Protein AF-X1R878-F1 (afdb_monomer_lite)

pLDDT: mean 85.73, std 9.15, range [50.97, 96.38]

Radius of gyration: 18.89 Å; chains: 1; bounding box: 52×34×54 Å

InterPro domains:
  IPR001322 Lamin tail domain [PF00932] (78-126)
  IPR036415 Lamin tail domain superfamily [G3DSA:2.60.40.1260] (53-133)
  IPR036415 Lamin tail domain superfamily [SSF74853] (78-123)

Sequence (142 aa):
LNDGGERIRLED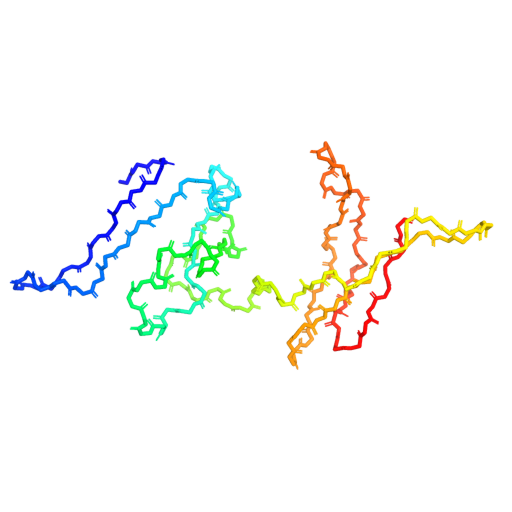AIGQMILDFDYKDGWRSITDGDGFSLTIIDPANTDPYGWNEKDSWRASAYHSGSPGEDDSGIIPEPGAVVINEVLAHSHAEAADWIELHNTTNVSIDIGGWFLSDSSSDLTKYRSRSGQRADKSPEQTNC

Structure (mmCIF, N/CA/C/O backbone):
data_AF-X1R878-F1
#
_entry.id   AF-X1R878-F1
#
loop_
_atom_site.group_PDB
_atom_site.id
_atom_site.type_symbol
_atom_site.label_atom_id
_atom_site.label_alt_id
_atom_site.label_comp_id
_atom_site.label_asym_id
_atom_site.label_entity_id
_atom_site.label_seq_id
_atom_site.pdbx_PDB_ins_code
_atom_site.Cartn_x
_atom_site.Cartn_y
_atom_site.Cartn_z
_atom_site.occupancy
_atom_site.B_iso_or_equiv
_atom_site.auth_seq_id
_atom_site.auth_comp_id
_atom_site.auth_asym_id
_atom_site.auth_atom_id
_atom_site.pdbx_PDB_model_num
ATOM 1 N N . LEU A 1 1 ? -16.801 14.494 8.030 1.00 63.59 1 LEU A N 1
ATOM 2 C CA . LEU A 1 1 ? -15.373 14.282 7.806 1.00 63.59 1 LEU A CA 1
ATOM 3 C C . LEU A 1 1 ? -14.830 15.486 7.062 1.00 63.59 1 LEU A C 1
ATOM 5 O O . LEU A 1 1 ? -15.581 16.036 6.256 1.00 63.59 1 LEU A O 1
ATOM 9 N N . ASN A 1 2 ? -13.636 15.968 7.396 1.00 63.09 2 ASN A N 1
ATOM 10 C CA . ASN A 1 2 ? -12.975 17.028 6.637 1.00 63.09 2 ASN A CA 1
ATOM 11 C C . ASN A 1 2 ? -11.963 16.387 5.675 1.00 63.09 2 ASN A C 1
ATOM 13 O O . ASN A 1 2 ? -11.209 15.478 6.015 1.00 63.09 2 ASN A O 1
ATOM 17 N N . ASP A 1 3 ? -11.917 16.887 4.451 1.00 64.25 3 ASP A N 1
ATOM 18 C CA . ASP A 1 3 ? -11.058 16.299 3.418 1.00 64.25 3 ASP A CA 1
ATOM 19 C C . ASP A 1 3 ? -9.552 16.538 3.696 1.00 64.25 3 ASP A C 1
ATOM 21 O O . ASP A 1 3 ? -8.703 16.036 2.982 1.00 64.25 3 ASP A O 1
ATOM 25 N N . GLY A 1 4 ? -9.204 17.270 4.768 1.00 72.12 4 GLY A N 1
ATOM 26 C CA . GLY A 1 4 ? -7.828 17.582 5.186 1.00 72.12 4 GLY A CA 1
ATOM 27 C C . GLY A 1 4 ? -7.239 16.673 6.278 1.00 72.12 4 GLY A C 1
ATOM 28 O O . GLY A 1 4 ? -6.137 16.940 6.764 1.00 72.12 4 GLY A O 1
ATOM 29 N N . GLY A 1 5 ? -7.965 15.633 6.696 1.00 80.56 5 GLY A N 1
ATOM 30 C CA . GLY A 1 5 ? -7.599 14.781 7.829 1.00 80.56 5 GLY A CA 1
ATOM 31 C C . GLY A 1 5 ? -8.241 15.210 9.149 1.00 80.56 5 GLY A C 1
ATOM 32 O O . GLY A 1 5 ? -8.296 16.400 9.487 1.00 80.56 5 GLY A O 1
ATOM 33 N N . GLU A 1 6 ? -8.686 14.222 9.925 1.00 89.00 6 GLU A N 1
ATOM 34 C CA . GLU A 1 6 ? -9.226 14.419 11.269 1.00 89.00 6 GLU A CA 1
ATOM 35 C C . GLU A 1 6 ? -8.972 13.237 12.198 1.00 89.00 6 GLU A C 1
ATOM 37 O O . GLU A 1 6 ? -8.609 12.126 11.803 1.00 89.00 6 GLU A O 1
ATOM 42 N N . ARG A 1 7 ? -9.262 13.512 13.466 1.00 91.94 7 ARG A N 1
ATOM 43 C CA . ARG A 1 7 ? -9.379 12.531 14.524 1.00 91.94 7 ARG A CA 1
ATOM 44 C C . ARG A 1 7 ? -10.703 11.782 14.433 1.00 91.94 7 ARG A C 1
ATOM 46 O O . ARG A 1 7 ? -11.770 12.390 14.523 1.00 91.94 7 ARG A O 1
ATOM 53 N N . ILE A 1 8 ? -10.631 10.462 14.370 1.00 92.19 8 ILE A N 1
ATOM 54 C CA . ILE A 1 8 ? -11.764 9.551 14.478 1.00 92.19 8 ILE A CA 1
ATOM 55 C C . ILE A 1 8 ? -11.729 8.882 15.842 1.00 92.19 8 ILE A C 1
ATOM 57 O O . ILE A 1 8 ? -10.721 8.303 16.245 1.00 92.19 8 ILE A O 1
ATOM 61 N N . ARG A 1 9 ? -12.866 8.923 16.540 1.00 92.81 9 ARG A N 1
ATOM 62 C CA . ARG A 1 9 ? -13.051 8.207 17.797 1.00 92.81 9 ARG A CA 1
ATOM 63 C C . ARG A 1 9 ? -14.254 7.279 17.726 1.00 92.81 9 ARG A C 1
ATOM 65 O O . ARG A 1 9 ? -15.349 7.696 17.355 1.00 92.81 9 ARG A O 1
ATOM 72 N N . LEU A 1 10 ? -14.038 6.039 18.150 1.00 92.25 10 LEU A N 1
ATOM 73 C CA . LEU A 1 10 ? -15.070 5.050 18.417 1.00 92.25 10 LEU A CA 1
ATOM 74 C C . LEU A 1 10 ? -15.216 4.877 19.933 1.00 92.25 10 LEU A C 1
ATOM 76 O O . LEU A 1 10 ? -14.250 4.543 20.622 1.00 92.25 10 LEU A O 1
ATOM 80 N N . GLU A 1 11 ? -16.424 5.092 20.446 1.00 96.19 11 GLU A N 1
ATOM 81 C CA . GLU A 1 11 ? -16.787 4.912 21.857 1.00 96.19 11 GLU A CA 1
ATOM 82 C C . GLU A 1 11 ? -17.921 3.884 21.970 1.00 96.19 11 GLU A C 1
ATOM 84 O O . GLU A 1 11 ? -18.739 3.741 21.057 1.00 96.19 11 GLU A O 1
ATOM 89 N N . ASP A 1 12 ? -17.969 3.156 23.084 1.00 95.31 12 ASP A N 1
ATOM 90 C CA . ASP A 1 12 ? -19.095 2.282 23.403 1.00 95.31 12 ASP A CA 1
ATOM 91 C C . ASP A 1 12 ? -20.302 3.063 23.966 1.00 95.31 12 ASP A C 1
ATOM 93 O O . ASP A 1 12 ? -20.278 4.283 24.141 1.00 95.31 12 ASP A O 1
ATOM 97 N N . ALA A 1 13 ? -21.386 2.349 24.282 1.00 96.38 13 ALA A N 1
ATOM 98 C CA . ALA A 1 13 ? -22.629 2.958 24.759 1.00 96.38 13 ALA A CA 1
ATOM 99 C C . ALA A 1 13 ? -22.524 3.651 26.134 1.00 96.38 13 ALA A C 1
ATOM 101 O O . ALA A 1 13 ? -23.442 4.384 26.507 1.00 96.38 13 ALA A O 1
ATOM 102 N N . ILE A 1 14 ? -21.453 3.413 26.899 1.00 96.38 14 ILE A N 1
ATOM 103 C CA . ILE A 1 14 ? -21.215 4.031 28.210 1.00 96.38 14 ILE A CA 1
ATOM 104 C C . ILE A 1 14 ? -20.086 5.074 28.174 1.00 96.38 14 ILE A C 1
ATOM 106 O O . ILE A 1 14 ? -19.743 5.630 29.217 1.00 96.38 14 ILE A O 1
ATOM 110 N N . GLY A 1 15 ? -19.543 5.374 26.988 1.00 93.31 15 GLY A N 1
ATOM 111 C CA . GLY A 1 15 ? -18.487 6.366 26.778 1.00 93.31 15 GLY A CA 1
ATOM 112 C C . GLY A 1 15 ? -17.069 5.827 26.983 1.00 93.31 15 GLY A C 1
ATOM 113 O O . GLY A 1 15 ? -16.126 6.611 27.096 1.00 93.31 15 GLY A O 1
ATOM 114 N N . GLN A 1 16 ? -16.884 4.505 27.053 1.00 94.50 16 GLN A N 1
ATOM 115 C CA . GLN A 1 16 ? -15.548 3.923 27.035 1.00 94.50 16 GLN A CA 1
ATOM 116 C C . GLN A 1 16 ? -14.980 4.017 25.616 1.00 94.50 16 GLN A C 1
ATOM 118 O O . GLN A 1 16 ? -15.584 3.555 24.649 1.00 94.50 16 GLN A O 1
ATOM 123 N N . MET A 1 17 ? -13.789 4.597 25.493 1.00 92.50 17 MET A N 1
ATOM 124 C CA . MET A 1 17 ? -13.052 4.653 24.233 1.00 92.50 17 MET A CA 1
ATOM 125 C C . MET A 1 17 ? -12.660 3.238 23.779 1.00 92.50 17 MET A C 1
ATOM 127 O O . MET A 1 17 ? -11.994 2.514 24.521 1.00 92.50 17 MET A O 1
ATOM 131 N N . ILE A 1 18 ? -13.056 2.872 22.558 1.00 90.31 18 ILE A N 1
ATOM 132 C CA . ILE A 1 18 ? -12.682 1.620 21.882 1.00 90.31 18 ILE A CA 1
ATOM 133 C C . ILE A 1 18 ? -11.471 1.857 20.973 1.00 90.31 18 ILE A C 1
ATOM 135 O O . ILE A 1 18 ? -10.530 1.070 20.989 1.00 90.31 18 ILE A O 1
ATOM 139 N N . LEU A 1 19 ? -11.494 2.937 20.186 1.00 92.00 19 LEU A N 1
ATOM 140 C CA . LEU A 1 19 ? -10.439 3.289 19.238 1.00 92.00 19 LEU A CA 1
ATOM 141 C C . LEU A 1 19 ? -10.383 4.807 19.058 1.00 92.00 19 LEU A C 1
ATOM 143 O O . LEU A 1 19 ? -11.417 5.476 19.062 1.00 92.00 19 LEU A O 1
ATOM 147 N N . ASP A 1 20 ? -9.181 5.348 18.901 1.00 93.44 20 ASP A N 1
ATOM 148 C CA . ASP A 1 20 ? -8.947 6.780 18.747 1.00 93.44 20 ASP A CA 1
ATOM 149 C C . ASP A 1 20 ? -7.690 6.994 17.899 1.00 93.44 20 ASP A C 1
ATOM 151 O O . ASP A 1 20 ? -6.592 6.613 18.314 1.00 93.44 20 ASP A O 1
ATOM 155 N N . PHE A 1 21 ? -7.858 7.532 16.692 1.00 93.44 21 PHE A N 1
ATOM 156 C CA . PHE A 1 21 ? -6.752 7.752 15.766 1.00 93.44 21 PHE A CA 1
ATOM 157 C C . PHE A 1 21 ? -6.970 8.985 14.897 1.00 93.44 21 PHE A C 1
ATOM 159 O O . PHE A 1 21 ? -8.102 9.387 14.638 1.00 93.44 21 PHE A O 1
ATOM 166 N N . ASP A 1 22 ? -5.880 9.558 14.407 1.00 92.31 22 ASP A N 1
ATOM 167 C CA . ASP A 1 22 ? -5.887 10.639 13.430 1.00 92.31 22 ASP A CA 1
ATOM 168 C C . ASP A 1 22 ? -5.495 10.094 12.056 1.00 92.31 22 ASP A C 1
ATOM 170 O O . ASP A 1 22 ? -4.425 9.496 11.916 1.00 92.31 22 ASP A O 1
ATOM 174 N N . TYR A 1 23 ? -6.314 10.348 11.030 1.00 90.00 23 TYR A N 1
ATOM 175 C CA . TYR A 1 23 ? -5.855 10.229 9.646 1.00 90.00 23 TYR A CA 1
ATOM 176 C C . TYR A 1 23 ? -5.432 11.588 9.101 1.00 90.00 23 TYR A C 1
ATOM 178 O O . TYR A 1 23 ? -5.914 12.633 9.542 1.00 90.00 23 TYR A O 1
ATOM 186 N N . LYS A 1 24 ? -4.500 11.587 8.145 1.00 88.12 24 LYS A N 1
ATOM 187 C CA . LYS A 1 24 ? -4.013 12.819 7.516 1.00 88.12 24 LYS A CA 1
ATOM 188 C C . LYS A 1 24 ? -4.235 12.778 6.019 1.00 88.12 24 LYS A C 1
ATOM 190 O O . LYS A 1 24 ? -4.098 11.729 5.388 1.00 88.12 24 LYS A O 1
ATOM 195 N N . ASP A 1 25 ? -4.509 13.951 5.475 1.00 84.12 25 ASP A N 1
ATOM 196 C CA . ASP A 1 25 ? -4.499 14.165 4.040 1.00 84.12 25 ASP A CA 1
ATOM 197 C C . ASP A 1 25 ? -3.126 13.827 3.427 1.00 84.12 25 ASP A C 1
ATOM 199 O O . ASP A 1 25 ? -2.080 13.882 4.090 1.00 84.12 25 ASP A O 1
ATOM 203 N N . GLY A 1 26 ? -3.138 13.388 2.172 1.00 82.94 26 GLY A N 1
ATOM 204 C CA . GLY A 1 26 ? -1.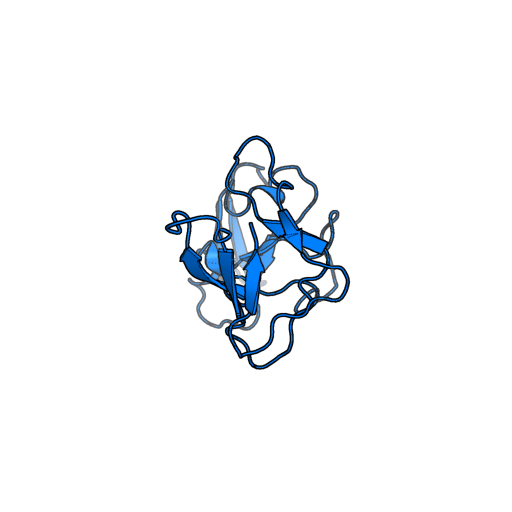948 12.978 1.434 1.00 82.94 26 GLY A CA 1
ATOM 205 C C . GLY A 1 26 ? -1.301 11.675 1.918 1.00 82.94 26 GLY A C 1
ATOM 206 O O . GLY A 1 26 ? -0.252 11.292 1.396 1.00 82.94 26 GLY A O 1
ATOM 207 N N . TRP A 1 27 ? -1.895 10.947 2.877 1.00 87.69 27 TRP A N 1
ATOM 208 C CA . TRP A 1 27 ? -1.409 9.615 3.261 1.00 87.69 27 TRP A CA 1
ATOM 209 C C . TRP A 1 27 ? -1.299 8.679 2.061 1.00 87.69 27 TRP A C 1
ATOM 211 O O . TRP A 1 27 ? -0.336 7.917 1.965 1.00 87.69 27 TRP A O 1
ATOM 221 N N . ARG A 1 28 ? -2.256 8.736 1.138 1.00 86.06 28 ARG A N 1
ATOM 222 C CA . ARG A 1 28 ? -2.191 8.085 -0.170 1.00 86.06 28 ARG A CA 1
ATOM 223 C C . ARG A 1 28 ? -2.753 9.074 -1.188 1.00 86.06 28 ARG A C 1
ATOM 225 O O . ARG A 1 28 ? -3.915 9.434 -1.098 1.00 86.06 28 ARG A O 1
ATOM 232 N N . SER A 1 29 ? -1.948 9.515 -2.152 1.00 82.19 29 SER A N 1
ATOM 233 C CA . SER A 1 29 ? -2.372 10.556 -3.105 1.00 82.19 29 SER A CA 1
ATOM 234 C C . SER A 1 29 ? -3.629 10.169 -3.889 1.00 82.19 29 SER A C 1
ATOM 236 O O . SER A 1 29 ? -4.500 10.996 -4.088 1.00 82.19 29 SER A O 1
ATOM 238 N N . ILE A 1 30 ? -3.782 8.890 -4.243 1.00 80.50 30 ILE A N 1
ATOM 239 C CA . ILE A 1 30 ? -4.961 8.406 -4.980 1.00 80.50 30 ILE A CA 1
ATOM 240 C C . ILE A 1 30 ? -6.240 8.317 -4.129 1.00 80.50 30 ILE A C 1
ATOM 242 O O . ILE A 1 30 ? -7.315 8.059 -4.662 1.00 80.50 30 ILE A O 1
ATOM 246 N N . THR A 1 31 ? -6.150 8.487 -2.807 1.00 82.69 31 THR A N 1
ATOM 247 C CA . THR A 1 31 ? -7.338 8.582 -1.941 1.00 82.69 31 THR A CA 1
ATOM 248 C C . THR A 1 31 ? -7.766 10.030 -1.707 1.00 82.69 31 THR A C 1
ATOM 250 O O . THR A 1 31 ? -8.739 10.266 -0.999 1.00 82.69 31 THR A O 1
ATOM 253 N N . ASP A 1 32 ? -7.049 10.993 -2.292 1.00 81.75 32 ASP A N 1
ATOM 254 C CA . ASP A 1 32 ? -7.311 12.428 -2.196 1.00 81.75 32 ASP A CA 1
ATOM 255 C C . ASP A 1 32 ? -7.959 12.930 -3.500 1.00 81.75 32 ASP A C 1
ATOM 257 O O . ASP A 1 32 ? -7.337 13.545 -4.362 1.00 81.75 32 ASP A O 1
ATOM 261 N N . GLY A 1 33 ? -9.231 12.566 -3.694 1.00 79.75 33 GLY A N 1
ATOM 262 C CA . GLY A 1 33 ? -10.049 13.037 -4.821 1.00 79.75 33 GLY A CA 1
ATOM 263 C C . GLY A 1 33 ? -10.087 12.134 -6.060 1.00 79.75 33 GLY A C 1
ATOM 264 O O . GLY A 1 33 ? -11.000 12.282 -6.873 1.00 79.75 33 GLY A O 1
ATOM 265 N N . ASP A 1 34 ? -9.205 11.137 -6.163 1.00 84.25 34 ASP A N 1
ATOM 266 C CA . ASP A 1 34 ? -9.172 10.173 -7.282 1.00 84.25 34 ASP A CA 1
ATOM 267 C C . ASP A 1 34 ? -10.114 8.960 -7.084 1.00 84.25 34 ASP A C 1
ATOM 269 O O . ASP A 1 34 ? -9.980 7.936 -7.749 1.00 84.25 34 ASP A O 1
ATOM 273 N N . GLY A 1 35 ? -11.075 9.042 -6.155 1.00 86.25 35 GLY A N 1
ATOM 274 C CA . GLY A 1 35 ? -12.158 8.059 -5.979 1.00 86.25 35 GLY A CA 1
ATOM 275 C C . GLY A 1 35 ? -11.843 6.830 -5.110 1.00 86.25 35 GLY A C 1
ATOM 276 O O . GLY A 1 35 ? -12.763 6.116 -4.706 1.00 86.25 35 GLY A O 1
ATOM 277 N N . PHE A 1 36 ? -10.582 6.579 -4.757 1.00 91.00 36 PHE A N 1
ATOM 278 C CA . PHE A 1 36 ? -10.220 5.477 -3.858 1.00 91.00 36 PHE A CA 1
ATOM 279 C C . PHE A 1 36 ? -10.429 5.844 -2.382 1.00 91.00 36 PHE A C 1
ATOM 281 O O . PHE A 1 36 ? -10.285 6.999 -1.991 1.00 91.00 36 PHE A O 1
ATOM 288 N N . SER A 1 37 ? -10.732 4.854 -1.538 1.00 91.69 37 SER A N 1
ATOM 289 C CA . SER A 1 37 ? -10.848 5.036 -0.083 1.00 91.69 37 SER A CA 1
ATOM 290 C C . SER A 1 37 ? -9.590 4.571 0.652 1.00 91.69 37 SER A C 1
ATOM 292 O O . SER A 1 37 ? -8.831 3.756 0.129 1.00 91.69 37 SER A O 1
ATOM 294 N N . LEU A 1 38 ? -9.384 5.041 1.886 1.00 91.44 38 LEU A N 1
ATOM 295 C CA . LEU A 1 38 ? -8.417 4.436 2.807 1.00 91.44 38 LEU A CA 1
ATOM 296 C C . LEU A 1 38 ? -8.982 3.121 3.367 1.00 91.44 38 LEU A C 1
ATOM 298 O O . LEU A 1 38 ? -10.101 3.091 3.877 1.00 91.44 38 LEU A O 1
ATOM 302 N N . THR A 1 39 ? -8.183 2.060 3.307 1.00 92.12 39 THR A N 1
ATOM 303 C CA . THR A 1 39 ? -8.493 0.721 3.823 1.00 92.12 39 THR A CA 1
ATOM 304 C C . THR A 1 39 ? -7.405 0.300 4.809 1.00 92.12 39 THR A C 1
ATOM 306 O O . THR A 1 39 ? -6.218 0.433 4.505 1.00 92.12 39 THR A O 1
ATOM 309 N N . ILE A 1 40 ? -7.790 -0.190 5.990 1.00 91.44 40 ILE A N 1
ATOM 310 C CA . ILE A 1 40 ? -6.846 -0.724 6.980 1.00 91.44 40 ILE A CA 1
ATOM 311 C C . ILE A 1 40 ? -6.300 -2.073 6.491 1.00 91.44 40 ILE A C 1
ATOM 313 O O . ILE A 1 40 ? -7.065 -2.928 6.050 1.00 91.44 40 ILE A O 1
ATOM 317 N N . ILE A 1 41 ? -4.981 -2.255 6.545 1.00 90.44 41 ILE A N 1
ATOM 318 C CA . ILE A 1 41 ? -4.309 -3.470 6.053 1.00 90.44 41 ILE A CA 1
ATOM 319 C C . ILE A 1 41 ? -4.556 -4.647 7.001 1.00 90.44 41 ILE A C 1
ATOM 321 O O . ILE A 1 41 ? -4.892 -5.743 6.562 1.00 90.44 41 ILE A O 1
ATOM 325 N N . ASP A 1 42 ? -4.408 -4.411 8.307 1.00 89.69 42 ASP A N 1
ATOM 326 C CA . ASP A 1 42 ? -4.646 -5.406 9.352 1.00 89.69 42 ASP A CA 1
ATOM 327 C C . ASP A 1 42 ? -5.695 -4.889 10.351 1.00 89.69 42 ASP A C 1
ATOM 329 O O . ASP A 1 42 ? -5.345 -4.264 11.359 1.00 89.69 42 ASP A O 1
ATOM 333 N N . PRO A 1 43 ? -6.997 -5.127 10.098 1.00 89.25 43 PRO A N 1
ATOM 334 C CA . PRO A 1 43 ? -8.060 -4.732 11.021 1.00 89.25 43 PRO A CA 1
ATOM 335 C C . PRO A 1 43 ? -8.034 -5.515 12.342 1.00 89.25 43 PRO A C 1
ATOM 337 O O . PRO A 1 43 ? -8.714 -5.121 13.289 1.00 89.25 43 PRO A O 1
ATOM 340 N N . ALA A 1 44 ? -7.287 -6.623 12.419 1.00 89.56 44 ALA A N 1
ATOM 341 C CA . ALA A 1 44 ? -7.152 -7.429 13.628 1.00 89.56 44 ALA A CA 1
ATOM 342 C C . ALA A 1 44 ? -5.998 -6.958 14.529 1.00 89.56 44 ALA A C 1
ATOM 344 O O . ALA A 1 44 ? -5.808 -7.520 15.613 1.00 89.56 44 ALA A O 1
ATOM 345 N N . ASN A 1 45 ? -5.251 -5.926 14.119 1.00 88.06 45 ASN A N 1
ATOM 346 C CA . ASN A 1 45 ? -4.173 -5.362 14.915 1.00 88.06 45 ASN A CA 1
ATOM 347 C C . ASN A 1 45 ? -4.702 -4.839 16.262 1.00 88.06 45 ASN A C 1
ATOM 349 O O . ASN A 1 45 ? -5.513 -3.914 16.328 1.00 88.06 45 ASN A O 1
ATOM 353 N N . THR A 1 46 ? -4.211 -5.435 17.350 1.00 87.69 46 THR A N 1
ATOM 354 C CA . THR A 1 46 ? -4.605 -5.088 18.720 1.00 87.69 46 THR A CA 1
ATOM 355 C C . THR A 1 46 ? -3.878 -3.866 19.278 1.00 87.69 46 THR A C 1
ATOM 357 O O . THR A 1 46 ? -4.215 -3.432 20.377 1.00 87.69 46 THR A O 1
ATOM 360 N N . ASP A 1 47 ? -2.861 -3.341 18.587 1.00 89.38 47 ASP A N 1
ATOM 361 C CA . ASP A 1 47 ? -2.207 -2.091 18.968 1.00 89.38 47 ASP A CA 1
ATOM 362 C C . ASP A 1 47 ? -3.092 -0.892 18.575 1.00 89.38 47 ASP A C 1
ATOM 364 O O . ASP A 1 47 ? -3.216 -0.579 17.385 1.00 89.38 47 ASP A O 1
ATOM 368 N N . PRO A 1 48 ? -3.693 -0.180 19.549 1.00 81.50 48 PRO A N 1
ATOM 369 C CA . PRO A 1 48 ? -4.569 0.950 19.259 1.00 81.50 48 PRO A CA 1
ATOM 370 C C . PRO A 1 48 ? -3.824 2.129 18.619 1.00 81.50 48 PRO A C 1
ATOM 372 O O . PRO A 1 48 ? -4.455 2.964 17.974 1.00 81.50 48 PRO A O 1
ATOM 375 N N . TYR A 1 49 ? -2.496 2.214 18.764 1.00 85.62 49 TYR A N 1
ATOM 376 C CA . TYR A 1 49 ? -1.712 3.294 18.168 1.00 85.62 49 TYR A CA 1
ATOM 377 C C . TYR A 1 49 ? -1.378 3.043 16.701 1.00 85.62 49 TYR A C 1
ATOM 379 O O . TYR A 1 49 ? -1.202 4.013 15.964 1.00 85.62 49 TYR A O 1
ATOM 387 N N . GLY A 1 50 ? -1.383 1.782 16.254 1.00 90.94 50 GLY A N 1
ATOM 388 C CA . GLY A 1 50 ? -1.060 1.408 14.876 1.00 90.94 50 GLY A CA 1
ATOM 389 C C . GLY A 1 50 ? -1.957 2.079 13.832 1.00 90.94 50 GLY A C 1
ATOM 390 O O . GLY A 1 50 ? -1.522 2.327 12.713 1.00 90.94 50 GLY A O 1
ATOM 391 N N . TRP A 1 51 ? -3.180 2.463 14.202 1.00 92.50 51 TRP A N 1
ATOM 392 C CA . TRP A 1 51 ? -4.129 3.151 13.320 1.00 92.50 51 TRP A CA 1
ATOM 393 C C . TRP A 1 51 ? -3.711 4.590 12.967 1.00 92.50 51 TRP A C 1
ATOM 395 O O . TRP A 1 51 ? -4.189 5.133 11.974 1.00 92.50 51 TRP A O 1
ATOM 405 N N . ASN A 1 52 ? -2.792 5.194 13.729 1.00 93.12 52 ASN A N 1
ATOM 406 C CA . ASN A 1 52 ? -2.229 6.523 13.444 1.00 93.12 52 ASN A CA 1
ATOM 407 C C . ASN A 1 52 ? -1.096 6.479 12.409 1.00 93.12 52 ASN A C 1
ATOM 409 O O . ASN A 1 52 ? -0.634 7.523 11.940 1.00 93.12 52 ASN A O 1
ATOM 413 N N . GLU A 1 53 ? -0.621 5.281 12.071 1.00 91.75 53 GLU A N 1
ATOM 414 C CA . GLU A 1 53 ? 0.491 5.104 11.154 1.00 91.75 53 GLU A CA 1
ATOM 415 C C . GLU A 1 53 ? -0.016 5.032 9.723 1.00 91.75 53 GLU A C 1
ATOM 417 O O . GLU A 1 53 ? -0.775 4.138 9.354 1.00 91.75 53 GLU A O 1
ATOM 422 N N . LYS A 1 54 ? 0.479 5.943 8.882 1.00 90.44 54 LYS A N 1
ATOM 423 C CA . LYS A 1 54 ? 0.202 5.988 7.440 1.00 90.44 54 LYS A CA 1
ATOM 424 C C . LYS A 1 54 ? 0.360 4.615 6.770 1.00 90.44 54 LYS A C 1
ATOM 426 O O . LYS A 1 54 ? -0.316 4.343 5.778 1.00 90.44 54 LYS A O 1
ATOM 431 N N . ASP A 1 55 ? 1.296 3.794 7.236 1.00 89.56 55 ASP A N 1
ATOM 432 C CA . ASP A 1 55 ? 1.644 2.511 6.621 1.00 89.56 55 ASP A CA 1
ATOM 433 C C . ASP A 1 55 ? 0.769 1.343 7.093 1.00 89.56 55 ASP A C 1
ATOM 435 O O . ASP A 1 55 ? 0.829 0.280 6.490 1.00 89.56 55 ASP A O 1
ATOM 439 N N . SER A 1 56 ? -0.121 1.565 8.065 1.00 91.56 56 SER A N 1
ATOM 440 C CA . SER A 1 56 ? -1.210 0.636 8.407 1.00 91.56 56 SER A CA 1
ATOM 441 C C . SER A 1 56 ? -2.391 0.719 7.435 1.00 91.56 56 SER A C 1
ATOM 443 O O . SER A 1 56 ? -3.298 -0.110 7.487 1.00 91.56 56 SER A O 1
ATOM 445 N N . TRP A 1 57 ? -2.388 1.718 6.550 1.00 91.75 57 TRP A N 1
ATOM 446 C CA . TRP A 1 57 ? -3.451 1.981 5.588 1.00 91.75 57 TRP A CA 1
ATOM 447 C C . TRP A 1 57 ? -2.965 1.768 4.158 1.00 91.75 57 TRP A C 1
ATOM 449 O O . TRP A 1 57 ? -1.809 2.019 3.819 1.00 91.75 57 TRP A O 1
ATOM 459 N N . ARG A 1 58 ? -3.869 1.387 3.269 1.00 92.12 58 ARG A N 1
ATOM 460 C CA . ARG A 1 58 ? -3.663 1.398 1.819 1.00 92.12 58 ARG A CA 1
ATOM 461 C C . ARG A 1 58 ? -4.858 2.031 1.122 1.00 92.12 58 ARG A C 1
ATOM 463 O O . ARG A 1 58 ? -5.856 2.343 1.761 1.00 92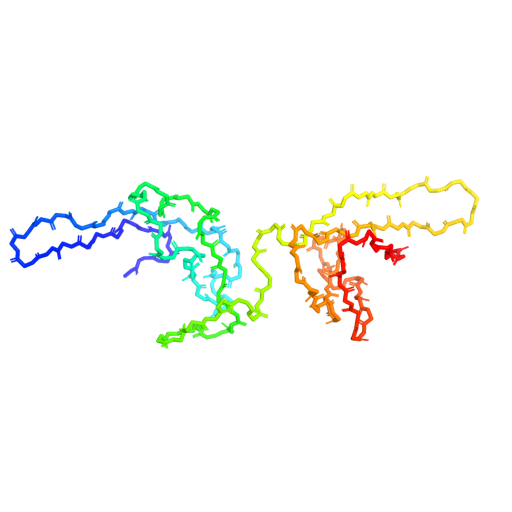.12 58 ARG A O 1
ATOM 470 N N . ALA A 1 59 ? -4.749 2.239 -0.183 1.00 91.94 59 ALA A N 1
ATOM 471 C CA . ALA A 1 59 ? -5.923 2.550 -0.985 1.00 91.94 59 ALA A CA 1
ATOM 472 C C . ALA A 1 59 ? -6.797 1.294 -1.150 1.00 91.94 59 ALA A C 1
ATOM 474 O O . ALA A 1 59 ? -6.294 0.165 -1.100 1.00 91.94 59 ALA A O 1
ATOM 475 N N . SER A 1 60 ? -8.092 1.484 -1.376 1.00 92.31 60 SER A N 1
ATOM 476 C CA . SER A 1 60 ? -8.989 0.418 -1.816 1.00 92.31 60 SER A CA 1
ATOM 477 C C . SER A 1 60 ? -8.543 -0.169 -3.157 1.00 92.31 60 SER A C 1
ATOM 479 O O . SER A 1 60 ? -7.914 0.502 -3.973 1.00 92.31 60 SER A O 1
ATOM 481 N N . ALA A 1 61 ? -8.919 -1.415 -3.431 1.00 89.94 61 ALA A N 1
ATOM 482 C CA . ALA A 1 61 ? -8.667 -2.044 -4.728 1.00 89.94 61 ALA A CA 1
ATOM 483 C C . ALA A 1 61 ? -9.507 -1.423 -5.862 1.00 89.94 61 ALA A C 1
ATOM 485 O O . ALA A 1 61 ? -9.155 -1.527 -7.037 1.00 89.94 61 ALA A O 1
ATOM 486 N N . TYR A 1 62 ? -10.619 -0.769 -5.514 1.00 89.25 62 TYR A N 1
ATOM 487 C CA . TYR A 1 62 ? -11.569 -0.191 -6.461 1.00 89.25 62 TYR A CA 1
ATOM 488 C C . TYR A 1 62 ? -11.646 1.337 -6.340 1.00 89.25 62 TYR A C 1
ATOM 490 O O . TYR A 1 62 ? -11.648 1.879 -5.234 1.00 89.25 62 TYR A O 1
ATOM 498 N N . HIS A 1 63 ? -11.813 2.014 -7.482 1.00 86.50 63 HIS A N 1
ATOM 499 C CA . HIS A 1 63 ? -11.970 3.476 -7.642 1.00 86.50 63 HIS A CA 1
ATOM 500 C C . HIS A 1 63 ? -13.244 4.059 -6.980 1.00 86.50 63 HIS A C 1
ATOM 502 O O . HIS A 1 63 ? -13.590 5.218 -7.161 1.00 86.50 63 HIS A O 1
ATOM 508 N N . SER A 1 64 ? -14.038 3.275 -6.260 1.00 89.56 64 SER A N 1
ATOM 509 C CA . SER A 1 64 ? -15.200 3.790 -5.511 1.00 89.56 64 SER A CA 1
ATOM 510 C C . SER A 1 64 ? -15.218 3.277 -4.078 1.00 89.56 64 SER A C 1
ATOM 512 O O . SER A 1 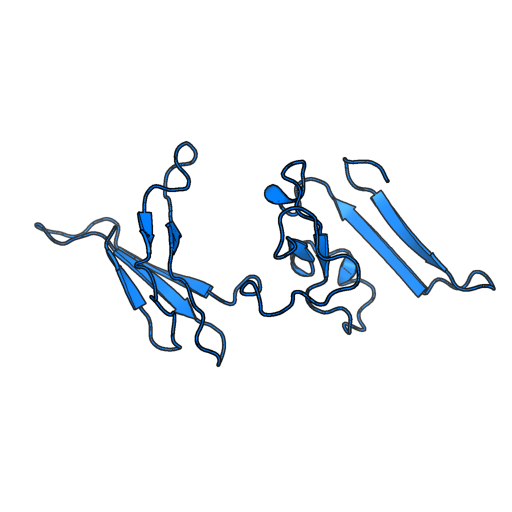64 ? -16.267 3.229 -3.437 1.00 89.56 64 SER A O 1
ATOM 514 N N . GLY A 1 65 ? -14.047 2.871 -3.590 1.00 90.12 65 GLY A N 1
ATOM 515 C CA . GLY A 1 65 ? -13.918 2.147 -2.340 1.00 90.12 65 GLY A CA 1
ATOM 516 C C . GLY A 1 65 ? -14.407 0.702 -2.431 1.00 90.12 65 GLY A C 1
ATOM 517 O O . GLY A 1 65 ? -14.884 0.227 -3.463 1.00 90.12 65 GLY A O 1
ATOM 518 N N . SER A 1 66 ? -14.291 0.016 -1.302 1.00 90.50 66 SER A N 1
ATOM 519 C CA . SER A 1 66 ? -14.735 -1.363 -1.066 1.00 90.50 66 SER A CA 1
ATOM 520 C C . SER A 1 66 ? -15.678 -1.454 0.154 1.00 90.50 66 SER A C 1
ATOM 522 O O . SER A 1 66 ? -15.489 -2.299 1.026 1.00 90.50 66 SER A O 1
ATOM 524 N N . PRO A 1 67 ? -16.696 -0.576 0.294 1.00 89.81 67 PRO A N 1
ATOM 525 C CA . PRO A 1 67 ? -17.531 -0.557 1.492 1.00 89.81 67 PRO A CA 1
ATOM 526 C C . PRO A 1 67 ? -18.291 -1.879 1.674 1.00 89.81 67 PRO A C 1
ATOM 528 O O . PRO A 1 67 ? -19.102 -2.260 0.833 1.00 89.81 67 PRO A O 1
ATOM 531 N N . GLY A 1 68 ? -18.065 -2.540 2.811 1.00 88.56 68 GLY A N 1
ATOM 532 C CA . GLY A 1 68 ? -18.720 -3.803 3.167 1.00 88.56 68 GLY A CA 1
ATOM 533 C C . GLY A 1 68 ? -18.070 -5.059 2.582 1.00 88.56 68 GLY A C 1
ATOM 534 O O . GLY A 1 68 ? -18.553 -6.150 2.868 1.00 88.56 68 GLY A O 1
ATOM 535 N N . GLU A 1 69 ? -16.984 -4.918 1.824 1.00 87.62 69 GLU A N 1
ATOM 536 C CA . GLU A 1 69 ? -16.231 -6.024 1.232 1.00 87.62 69 GLU A CA 1
ATOM 537 C C . GLU A 1 69 ? -14.793 -6.024 1.765 1.00 87.62 69 GLU A C 1
ATOM 539 O O . GLU A 1 69 ? -14.218 -4.968 2.034 1.00 87.62 69 GLU A O 1
ATOM 544 N N . ASP A 1 70 ? -14.200 -7.209 1.900 1.00 86.56 70 ASP A N 1
ATOM 545 C CA . ASP A 1 70 ? -12.759 -7.340 2.112 1.00 86.56 70 ASP A CA 1
ATOM 546 C C . ASP A 1 70 ? -12.065 -7.373 0.747 1.00 86.56 70 ASP A C 1
ATOM 548 O O . ASP A 1 70 ? -12.233 -8.317 -0.026 1.00 86.56 70 ASP A O 1
ATOM 552 N N . ASP A 1 71 ? -11.311 -6.321 0.437 1.00 87.69 71 ASP A N 1
ATOM 553 C CA . ASP A 1 71 ? -10.525 -6.226 -0.793 1.00 87.69 71 ASP A CA 1
ATOM 554 C C . ASP A 1 71 ? -9.047 -6.612 -0.599 1.00 87.69 71 ASP A C 1
ATOM 556 O O . ASP A 1 71 ? -8.214 -6.342 -1.473 1.00 87.69 71 ASP A O 1
ATOM 560 N N . SER A 1 72 ? -8.710 -7.253 0.528 1.00 83.12 72 SER A N 1
ATOM 561 C CA . SER A 1 72 ? -7.379 -7.807 0.768 1.00 83.12 72 SER A CA 1
ATOM 562 C C . SER A 1 72 ? -7.003 -8.847 -0.292 1.00 83.12 72 SER A C 1
ATOM 564 O O . SER A 1 72 ? -7.817 -9.632 -0.781 1.00 83.12 72 SER A O 1
ATOM 566 N N . GLY A 1 73 ? -5.738 -8.813 -0.720 1.00 79.62 73 GLY A N 1
ATOM 567 C CA . GLY A 1 73 ? -5.206 -9.732 -1.730 1.00 79.62 73 GLY A CA 1
ATOM 568 C C . GLY A 1 73 ? -5.653 -9.475 -3.177 1.00 79.62 73 GLY A C 1
ATOM 569 O O . GLY A 1 73 ? -5.133 -10.133 -4.077 1.00 79.62 73 GLY A O 1
ATOM 570 N N . ILE A 1 74 ? -6.558 -8.521 -3.435 1.00 84.69 74 ILE A N 1
ATOM 571 C CA . ILE A 1 74 ? -6.888 -8.074 -4.803 1.00 84.69 74 ILE A CA 1
ATOM 572 C C . ILE A 1 74 ? -5.755 -7.216 -5.366 1.00 84.69 74 ILE A C 1
ATOM 574 O O . ILE A 1 74 ? -5.344 -7.384 -6.515 1.00 84.69 74 ILE A O 1
ATOM 578 N N . ILE A 1 75 ? -5.242 -6.310 -4.538 1.00 85.50 75 ILE A N 1
ATOM 579 C CA . ILE A 1 75 ? -4.009 -5.573 -4.790 1.00 85.50 75 ILE A CA 1
ATOM 580 C C . ILE A 1 75 ? -2.943 -6.053 -3.803 1.00 85.50 75 ILE A C 1
ATOM 582 O O . ILE A 1 75 ? -3.272 -6.379 -2.661 1.00 85.50 75 ILE A O 1
ATOM 586 N N . PRO A 1 76 ? -1.669 -6.123 -4.209 1.00 86.94 76 PRO A N 1
ATOM 587 C CA . PRO A 1 76 ? -0.601 -6.459 -3.283 1.00 86.94 76 PRO A CA 1
ATOM 588 C C . PRO A 1 76 ? -0.474 -5.408 -2.188 1.00 86.94 76 PRO A C 1
ATOM 590 O O . PRO A 1 76 ? -0.505 -4.206 -2.458 1.00 86.94 76 PRO A O 1
ATOM 593 N N . GLU A 1 77 ? -0.305 -5.876 -0.956 1.00 86.56 77 GLU A N 1
ATOM 594 C CA . GLU A 1 77 ? -0.086 -4.996 0.185 1.00 86.56 77 GLU A CA 1
ATOM 595 C C . GLU A 1 77 ? 1.215 -4.190 0.011 1.00 86.56 77 GLU A C 1
ATOM 597 O O . GLU A 1 77 ? 2.163 -4.670 -0.625 1.00 86.56 77 GLU A O 1
ATOM 602 N N . PRO A 1 78 ? 1.307 -2.967 0.563 1.00 84.56 78 PRO A N 1
ATOM 603 C CA . PRO A 1 78 ? 2.549 -2.205 0.565 1.00 84.56 78 PRO A CA 1
ATOM 604 C C . PRO A 1 78 ? 3.744 -3.054 1.028 1.00 84.56 78 PRO A C 1
ATOM 606 O O . PRO A 1 78 ? 3.706 -3.694 2.075 1.00 84.56 78 PRO A O 1
ATOM 609 N N . GLY A 1 79 ? 4.809 -3.076 0.223 1.00 87.69 79 GLY A N 1
ATOM 610 C CA . GLY A 1 79 ? 6.005 -3.882 0.489 1.00 87.69 79 GLY A CA 1
ATOM 611 C C . GLY A 1 79 ? 5.935 -5.341 0.023 1.00 87.69 79 GLY A C 1
ATOM 612 O O . GLY A 1 79 ? 6.954 -6.024 0.091 1.00 87.69 79 GLY A O 1
ATOM 613 N N . ALA A 1 80 ? 4.800 -5.824 -0.496 1.00 90.88 80 ALA A N 1
ATOM 614 C CA . ALA A 1 80 ? 4.687 -7.166 -1.082 1.00 90.88 80 ALA A CA 1
ATOM 615 C C . ALA A 1 80 ? 5.536 -7.324 -2.357 1.00 90.88 80 ALA A C 1
ATOM 617 O O . ALA A 1 80 ? 6.112 -8.383 -2.596 1.00 90.88 80 ALA A O 1
ATOM 618 N N . VAL A 1 81 ? 5.649 -6.254 -3.149 1.00 91.62 81 VAL A N 1
ATOM 619 C CA . VAL A 1 81 ? 6.589 -6.131 -4.269 1.00 91.62 81 VAL A CA 1
ATOM 620 C C . VAL A 1 81 ? 7.463 -4.910 -4.014 1.00 91.62 81 VAL A C 1
ATOM 622 O O . VAL A 1 81 ? 6.949 -3.814 -3.790 1.00 91.62 81 VAL A O 1
ATOM 625 N N . VAL A 1 82 ? 8.781 -5.095 -4.034 1.00 92.94 82 VAL A N 1
ATOM 626 C CA . VAL A 1 82 ? 9.771 -4.028 -3.831 1.00 92.94 82 VAL A CA 1
ATOM 627 C C . VAL A 1 82 ? 10.762 -3.984 -4.986 1.00 92.94 82 VAL A C 1
ATOM 629 O O . VAL A 1 82 ? 10.963 -4.984 -5.672 1.00 92.94 82 VAL A O 1
ATOM 632 N N . ILE A 1 83 ? 11.409 -2.836 -5.183 1.00 92.44 83 ILE A N 1
ATOM 633 C CA . ILE A 1 83 ? 12.598 -2.746 -6.035 1.00 92.44 83 ILE A CA 1
ATOM 634 C C . ILE A 1 83 ? 13.788 -3.237 -5.211 1.00 92.44 83 ILE A C 1
ATOM 636 O O . ILE A 1 83 ? 14.072 -2.671 -4.155 1.00 92.44 83 ILE A O 1
ATOM 640 N N . ASN A 1 84 ? 14.462 -4.285 -5.679 1.00 92.50 84 ASN A N 1
ATOM 641 C CA . ASN A 1 84 ? 15.640 -4.839 -5.009 1.00 92.50 84 ASN A CA 1
ATOM 642 C C . ASN A 1 84 ? 16.953 -4.326 -5.617 1.00 92.50 84 ASN A C 1
ATOM 644 O O . ASN A 1 84 ? 17.900 -4.053 -4.884 1.00 92.50 84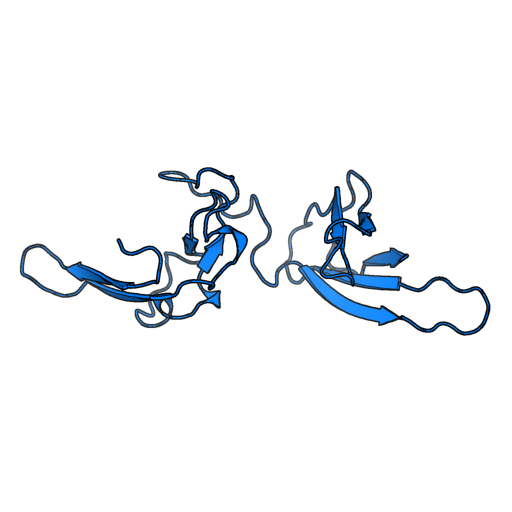 ASN A O 1
ATOM 648 N N . GLU A 1 85 ? 17.007 -4.147 -6.938 1.00 89.06 85 GLU A N 1
ATOM 649 C CA . GLU A 1 85 ? 18.212 -3.689 -7.632 1.00 89.06 85 GLU A CA 1
ATOM 650 C C . GLU A 1 85 ? 17.868 -2.792 -8.830 1.00 89.06 85 GLU A C 1
ATOM 652 O O . GLU A 1 85 ? 16.806 -2.912 -9.446 1.00 89.06 85 GLU A O 1
ATOM 657 N N . VAL A 1 86 ? 18.771 -1.856 -9.127 1.00 90.12 86 VAL A N 1
ATOM 658 C CA . VAL A 1 86 ? 18.660 -0.903 -10.235 1.00 90.12 86 VAL A CA 1
ATOM 659 C C . VAL A 1 86 ? 20.007 -0.813 -10.942 1.00 90.12 86 VAL A C 1
ATOM 661 O O . VAL A 1 86 ? 21.004 -0.424 -10.330 1.00 90.12 86 VAL A O 1
ATOM 664 N N . LEU A 1 87 ? 20.024 -1.091 -12.245 1.00 87.12 87 LEU A N 1
ATOM 665 C CA . LEU A 1 87 ? 21.136 -0.773 -13.133 1.00 87.12 87 LEU A CA 1
ATOM 666 C C . LEU A 1 87 ? 20.686 0.312 -14.116 1.00 87.12 87 LEU A C 1
ATOM 668 O O . LEU A 1 87 ? 19.949 0.027 -15.051 1.00 87.12 87 LEU A O 1
ATOM 672 N N . ALA A 1 88 ? 21.141 1.545 -13.891 1.00 80.06 88 ALA A N 1
ATOM 673 C CA . ALA A 1 88 ? 20.781 2.727 -14.690 1.00 80.06 88 ALA A CA 1
ATOM 674 C C . ALA A 1 88 ? 21.963 3.311 -15.494 1.00 80.06 88 ALA A C 1
ATOM 676 O O . ALA A 1 88 ? 21.910 4.441 -15.981 1.00 80.06 88 ALA A O 1
ATOM 677 N N . HIS A 1 89 ? 23.095 2.602 -15.520 1.00 76.06 89 HIS A N 1
ATOM 678 C CA . HIS A 1 89 ? 24.259 3.005 -16.299 1.00 76.06 89 HIS A CA 1
ATOM 679 C C . HIS A 1 89 ? 25.129 1.797 -16.635 1.00 76.06 89 HIS A C 1
ATOM 681 O O . HIS A 1 89 ? 26.124 1.505 -15.965 1.00 76.06 89 HIS A O 1
ATOM 687 N N . SER A 1 90 ? 24.734 1.063 -17.668 1.00 73.81 90 SER A N 1
ATOM 688 C CA . SER A 1 90 ? 25.530 -0.047 -18.178 1.00 73.81 90 SER A CA 1
ATOM 689 C C . SER A 1 90 ? 26.637 0.452 -19.134 1.00 73.81 90 SER A C 1
ATOM 691 O O . SER A 1 90 ? 26.480 1.418 -19.886 1.00 73.81 90 SER A O 1
ATOM 693 N N . HIS A 1 91 ? 27.811 -0.186 -19.105 1.00 73.00 91 HIS A N 1
ATOM 694 C CA . HIS A 1 91 ? 28.845 0.063 -20.112 1.00 73.00 91 HIS A CA 1
ATOM 695 C C . HIS A 1 91 ? 28.515 -0.704 -21.400 1.00 73.00 91 HIS A C 1
ATOM 697 O O . HIS A 1 91 ? 28.289 -1.906 -21.336 1.00 73.00 91 HIS A O 1
ATOM 703 N N . ALA A 1 92 ? 28.603 -0.019 -22.549 1.00 64.56 92 ALA A N 1
ATOM 704 C CA . ALA A 1 92 ? 28.469 -0.556 -23.911 1.00 64.56 92 ALA A CA 1
ATOM 705 C C . ALA A 1 92 ? 27.154 -1.314 -24.194 1.00 64.56 92 ALA A C 1
ATOM 707 O O . ALA A 1 92 ? 27.040 -2.481 -23.852 1.00 64.56 92 ALA A O 1
ATOM 708 N N . GLU A 1 93 ? 26.207 -0.672 -24.895 1.00 67.19 93 GLU A N 1
ATOM 709 C CA . GLU A 1 93 ? 24.984 -1.242 -25.523 1.00 67.19 93 GLU A CA 1
ATOM 710 C C . GLU A 1 93 ? 24.063 -2.128 -24.644 1.00 67.19 93 GLU A C 1
ATOM 712 O O . GLU A 1 93 ? 23.032 -2.600 -25.123 1.00 67.19 93 GLU A O 1
ATOM 717 N N . ALA A 1 94 ? 24.391 -2.386 -23.378 1.00 73.88 94 ALA A N 1
ATOM 718 C CA . ALA A 1 94 ? 23.551 -3.155 -22.475 1.00 73.88 94 ALA A CA 1
ATOM 719 C C . ALA A 1 94 ? 22.333 -2.318 -22.051 1.00 73.88 94 ALA A C 1
ATOM 721 O O . ALA A 1 94 ? 22.416 -1.105 -21.869 1.00 73.88 94 ALA A O 1
ATOM 722 N N . ALA A 1 95 ? 21.178 -2.963 -21.910 1.00 75.88 95 ALA A N 1
ATOM 723 C CA . ALA A 1 95 ? 19.977 -2.277 -21.448 1.00 75.88 95 ALA A CA 1
ATOM 724 C C . ALA A 1 95 ? 20.084 -1.956 -19.951 1.00 75.88 95 ALA A C 1
ATOM 726 O O . ALA A 1 95 ? 20.646 -2.746 -19.184 1.00 75.88 95 ALA A O 1
ATOM 727 N N . ASP A 1 96 ? 19.514 -0.823 -19.555 1.00 84.19 96 ASP A N 1
ATOM 728 C CA . ASP A 1 96 ? 19.216 -0.553 -18.155 1.00 84.19 96 ASP A CA 1
ATOM 729 C C . ASP A 1 96 ? 18.099 -1.501 -17.694 1.00 84.19 96 ASP A C 1
ATOM 731 O O . ASP A 1 96 ? 17.269 -1.975 -18.481 1.00 84.19 96 ASP A O 1
ATOM 735 N N . TRP A 1 97 ? 18.089 -1.832 -16.408 1.00 85.62 97 TRP A N 1
ATOM 736 C CA . TRP A 1 97 ? 17.074 -2.715 -15.851 1.00 85.62 97 TRP A CA 1
ATOM 737 C C . TRP A 1 97 ? 16.796 -2.418 -14.385 1.00 85.62 97 TRP A C 1
ATOM 739 O O . TRP A 1 97 ? 17.635 -1.902 -13.644 1.00 85.62 97 TRP A O 1
ATOM 749 N N . ILE A 1 98 ? 15.583 -2.772 -13.974 1.00 89.19 98 ILE A N 1
ATOM 750 C CA . ILE A 1 98 ? 15.120 -2.727 -12.591 1.00 89.19 98 ILE A CA 1
ATOM 751 C C . ILE A 1 98 ? 14.670 -4.132 -12.204 1.00 89.19 98 ILE A C 1
ATOM 753 O O . ILE A 1 98 ? 13.971 -4.806 -12.965 1.00 89.19 98 ILE A O 1
ATOM 757 N N . GLU A 1 99 ? 15.090 -4.578 -11.026 1.00 89.38 99 GLU A N 1
ATOM 758 C CA . GLU A 1 99 ? 14.710 -5.869 -10.469 1.00 89.38 99 GLU A CA 1
ATOM 759 C C . GLU A 1 99 ? 13.629 -5.704 -9.408 1.00 89.38 99 GLU A C 1
ATOM 761 O O . GLU A 1 99 ? 13.775 -4.944 -8.443 1.00 89.38 99 GLU A O 1
ATOM 766 N N . LEU A 1 100 ? 12.547 -6.457 -9.590 1.00 92.12 100 LEU A N 1
ATOM 767 C CA . LEU A 1 100 ? 11.459 -6.549 -8.630 1.00 92.12 100 LEU A CA 1
ATOM 768 C C . LEU A 1 100 ? 11.626 -7.806 -7.779 1.00 92.12 100 LEU A C 1
ATOM 770 O O . LEU A 1 100 ? 11.955 -8.884 -8.280 1.00 92.12 100 LEU A O 1
ATOM 774 N N . HIS A 1 101 ? 11.350 -7.668 -6.487 1.00 91.31 101 HIS A N 1
ATOM 775 C CA . HIS A 1 101 ? 11.355 -8.766 -5.536 1.00 91.31 101 HIS A CA 1
ATOM 776 C C . HIS A 1 101 ? 9.994 -8.894 -4.855 1.00 91.31 101 HIS A C 1
ATOM 778 O O . HIS A 1 101 ? 9.487 -7.940 -4.262 1.00 91.31 101 HIS A O 1
ATOM 784 N N . ASN A 1 102 ? 9.419 -10.095 -4.928 1.00 92.94 102 ASN A N 1
ATOM 785 C CA . ASN A 1 102 ? 8.244 -10.470 -4.158 1.00 92.94 102 ASN A CA 1
ATOM 786 C C . ASN A 1 102 ? 8.672 -10.923 -2.756 1.00 92.94 102 ASN A C 1
ATOM 788 O O . ASN A 1 102 ? 9.318 -11.961 -2.599 1.00 92.94 102 ASN A O 1
ATOM 792 N N . THR A 1 103 ? 8.284 -10.160 -1.738 1.00 93.81 103 THR A N 1
ATOM 793 C CA . THR A 1 103 ? 8.626 -10.428 -0.331 1.00 93.81 103 THR A CA 1
ATOM 794 C C . THR A 1 103 ? 7.713 -11.472 0.316 1.00 93.81 103 THR A C 1
ATOM 796 O O . THR A 1 103 ? 7.940 -11.899 1.450 1.00 93.81 103 THR A O 1
ATOM 799 N N . THR A 1 104 ? 6.672 -11.904 -0.395 1.00 90.00 104 THR A N 1
ATOM 800 C CA . THR A 1 104 ? 5.664 -12.841 0.097 1.00 90.00 104 THR A CA 1
ATOM 801 C C . THR A 1 104 ? 5.974 -14.286 -0.313 1.00 90.00 104 THR A C 1
ATOM 803 O O . THR A 1 104 ? 6.945 -14.595 -1.005 1.00 90.00 104 THR A O 1
ATOM 806 N N . ASN A 1 105 ? 5.135 -15.222 0.137 1.00 89.56 105 ASN A N 1
ATOM 807 C CA . ASN A 1 105 ? 5.185 -16.625 -0.289 1.00 89.56 105 ASN A CA 1
ATOM 808 C C . ASN A 1 105 ? 4.190 -16.945 -1.419 1.00 89.56 105 ASN A C 1
ATOM 810 O O . ASN A 1 105 ? 4.025 -18.115 -1.760 1.00 89.56 105 ASN A O 1
ATOM 814 N N . VAL A 1 106 ? 3.496 -15.940 -1.958 1.00 89.00 106 VAL A N 1
ATOM 815 C CA . VAL A 1 106 ? 2.417 -16.108 -2.938 1.00 89.00 106 VAL A CA 1
ATOM 816 C C . VAL A 1 106 ? 2.813 -15.399 -4.224 1.00 89.00 106 VAL A C 1
ATOM 818 O O . VAL A 1 106 ? 3.281 -14.272 -4.174 1.00 89.00 106 VAL A O 1
ATOM 821 N N . SER A 1 107 ? 2.633 -16.047 -5.376 1.00 89.88 107 SER A N 1
ATOM 822 C CA . SER A 1 107 ? 2.896 -15.427 -6.681 1.00 89.88 107 SER A CA 1
ATOM 823 C C . SER A 1 107 ? 1.961 -14.237 -6.910 1.00 89.88 107 SER A C 1
ATOM 825 O O . SER A 1 107 ? 0.741 -14.374 -6.777 1.00 89.88 107 SER A O 1
ATOM 827 N N . ILE A 1 108 ? 2.523 -13.083 -7.266 1.00 90.75 108 ILE A N 1
ATOM 828 C CA . ILE A 1 108 ? 1.779 -11.831 -7.444 1.00 90.75 108 ILE A CA 1
ATOM 829 C C . ILE A 1 108 ? 1.680 -11.524 -8.934 1.00 90.75 108 ILE A C 1
ATOM 831 O O . ILE A 1 108 ? 2.697 -11.433 -9.614 1.00 90.75 108 ILE A O 1
ATOM 835 N N . ASP A 1 109 ? 0.463 -11.348 -9.450 1.00 90.12 109 ASP A N 1
ATOM 836 C CA . ASP A 1 109 ? 0.270 -10.876 -10.824 1.00 90.12 109 ASP A CA 1
ATOM 837 C C . ASP A 1 109 ? 0.634 -9.394 -10.905 1.00 90.12 109 ASP A C 1
ATOM 839 O O . ASP A 1 109 ? -0.045 -8.540 -10.333 1.00 90.12 109 ASP A O 1
ATOM 843 N N . ILE A 1 110 ? 1.733 -9.109 -11.596 1.00 90.31 110 ILE A N 1
ATOM 844 C CA . ILE A 1 110 ? 2.202 -7.747 -11.840 1.00 90.31 110 ILE A CA 1
ATOM 845 C C . ILE A 1 110 ? 1.919 -7.324 -13.275 1.00 90.31 110 ILE A C 1
ATOM 847 O O . ILE A 1 110 ? 2.416 -6.292 -13.713 1.00 90.31 110 ILE A O 1
ATOM 851 N N . GLY A 1 111 ? 1.170 -8.113 -14.047 1.00 89.56 111 GLY A N 1
ATOM 852 C CA . GLY A 1 111 ? 0.946 -7.870 -15.457 1.00 89.56 111 GLY A CA 1
ATOM 853 C C . GLY A 1 111 ? 0.183 -6.574 -15.716 1.00 89.56 111 GLY A C 1
ATOM 854 O O . GLY A 1 111 ? -0.896 -6.331 -15.183 1.00 89.56 111 GLY A O 1
ATOM 855 N N . GLY A 1 112 ? 0.731 -5.736 -16.594 1.00 88.81 112 GLY A N 1
ATOM 856 C CA . GLY A 1 112 ? 0.142 -4.451 -16.951 1.00 88.81 112 GLY A CA 1
ATOM 857 C C . GLY A 1 112 ? 0.376 -3.321 -15.947 1.00 88.81 112 GLY A C 1
ATOM 858 O O . GLY A 1 112 ? -0.134 -2.230 -16.207 1.00 88.81 112 GLY A O 1
ATOM 859 N N . TRP A 1 113 ? 1.129 -3.562 -14.869 1.00 90.44 113 TRP A N 1
ATOM 860 C CA . TRP A 1 113 ? 1.626 -2.536 -13.951 1.00 90.44 113 TRP A CA 1
ATOM 861 C C . TRP A 1 113 ? 2.566 -1.566 -14.653 1.00 90.44 113 TRP A C 1
ATOM 863 O O . TRP A 1 113 ? 3.157 -1.894 -15.686 1.00 90.44 113 TRP A O 1
ATOM 873 N N . PHE A 1 114 ? 2.721 -0.386 -14.058 1.00 91.19 114 PHE A N 1
ATOM 874 C CA . PHE A 1 114 ? 3.583 0.662 -14.577 1.00 91.19 114 PHE A CA 1
ATOM 875 C C . PHE A 1 114 ? 4.763 0.951 -13.653 1.00 91.19 114 PHE A C 1
ATOM 877 O O . PHE A 1 114 ? 4.639 0.914 -12.430 1.00 91.19 114 PHE A O 1
ATOM 884 N N . LEU A 1 115 ? 5.894 1.275 -14.267 1.00 90.31 115 LEU A N 1
ATOM 885 C CA . LEU A 1 115 ? 7.098 1.792 -13.640 1.00 90.31 115 LEU A CA 1
ATOM 886 C C . LEU A 1 115 ? 7.475 3.090 -14.354 1.00 90.31 115 LEU A C 1
ATOM 888 O O . LEU A 1 115 ? 7.328 3.209 -15.574 1.00 90.31 115 LEU A O 1
ATOM 892 N N . SER A 1 116 ? 7.946 4.075 -13.600 1.00 89.38 116 SER A N 1
ATOM 893 C CA . SER A 1 116 ? 8.377 5.343 -14.171 1.00 89.38 116 SER A CA 1
ATOM 894 C C . SER A 1 116 ? 9.428 6.030 -13.310 1.00 89.38 116 SER A C 1
ATOM 896 O O . SER A 1 116 ? 9.382 5.983 -12.084 1.00 89.38 116 SER A O 1
ATOM 898 N N . ASP A 1 117 ? 10.352 6.697 -13.989 1.00 87.12 117 ASP A N 1
ATOM 899 C CA . ASP A 1 117 ? 11.331 7.648 -13.467 1.00 87.12 117 ASP A CA 1
ATOM 900 C C . ASP A 1 117 ? 10.919 9.113 -13.741 1.00 87.12 117 ASP A C 1
ATOM 902 O O . ASP A 1 117 ? 11.670 10.042 -13.447 1.00 87.12 117 ASP A O 1
ATOM 906 N N . SER A 1 118 ? 9.730 9.333 -14.313 1.00 88.50 118 SER A N 1
ATOM 907 C CA . SER A 1 118 ? 9.220 10.638 -14.727 1.00 88.50 118 SER A CA 1
ATOM 908 C C . SER A 1 118 ? 7.965 11.016 -13.949 1.00 88.50 118 SER A C 1
ATOM 910 O O . SER A 1 118 ? 6.931 10.358 -14.043 1.00 88.50 118 SER A O 1
ATOM 912 N N . SER A 1 119 ? 8.011 12.150 -13.249 1.00 86.12 119 SER A N 1
ATOM 913 C CA . SER A 1 119 ? 6.837 12.703 -12.564 1.00 86.12 119 SER A CA 1
ATOM 914 C C . SER A 1 119 ? 5.750 13.207 -13.520 1.00 86.12 119 SER A C 1
ATOM 916 O O . SER A 1 119 ? 4.617 13.409 -13.093 1.00 86.12 119 SER A O 1
ATOM 918 N N . SER A 1 120 ? 6.074 13.415 -14.801 1.00 90.94 120 SER A N 1
ATOM 919 C CA . SER A 1 120 ? 5.123 13.852 -15.831 1.00 90.94 120 SER A CA 1
ATOM 920 C C . SER A 1 120 ? 4.557 12.710 -16.679 1.00 90.94 120 SER A C 1
ATOM 922 O O . SER A 1 120 ? 3.611 12.937 -17.430 1.00 90.94 120 SER A O 1
ATOM 924 N N . ASP A 1 121 ? 5.103 11.498 -16.560 1.00 89.00 121 ASP A N 1
ATOM 925 C CA . ASP A 1 121 ? 4.601 10.300 -17.236 1.00 89.00 121 ASP A CA 1
ATOM 926 C C . ASP A 1 121 ? 4.736 9.092 -16.312 1.00 89.00 121 ASP A C 1
ATOM 928 O O . ASP A 1 121 ? 5.735 8.382 -16.346 1.00 89.00 121 ASP A O 1
ATOM 932 N N . LEU A 1 122 ? 3.719 8.830 -15.494 1.00 87.50 122 LEU A N 1
ATOM 933 C CA . LEU A 1 122 ? 3.709 7.698 -14.561 1.00 87.50 122 LEU A CA 1
ATOM 934 C C . LEU A 1 122 ? 3.513 6.333 -15.251 1.00 87.50 122 LEU A C 1
ATOM 936 O O . LEU A 1 122 ? 3.521 5.306 -14.577 1.00 87.50 122 LEU A O 1
ATOM 940 N N . THR A 1 123 ? 3.344 6.302 -16.577 1.00 91.31 123 THR A N 1
ATOM 941 C CA . THR A 1 123 ? 3.015 5.093 -17.355 1.00 91.31 123 THR A CA 1
ATOM 942 C C . THR A 1 123 ? 4.116 4.649 -18.319 1.00 91.31 123 THR A C 1
ATOM 944 O O . THR A 1 123 ? 3.890 3.770 -19.152 1.00 91.31 123 THR A O 1
ATOM 947 N N . LYS A 1 124 ? 5.309 5.240 -18.192 1.00 89.62 124 LYS A N 1
ATOM 948 C CA . LYS A 1 124 ? 6.433 5.109 -19.126 1.00 89.62 124 LYS A CA 1
ATOM 949 C C . LYS A 1 124 ? 6.806 3.660 -19.457 1.00 89.62 124 LYS A C 1
ATOM 951 O O . LYS A 1 124 ? 6.942 3.313 -20.630 1.00 89.62 124 LYS A O 1
ATOM 956 N N . TYR A 1 125 ? 6.945 2.807 -18.444 1.00 89.62 125 TYR A N 1
ATOM 957 C CA . TYR A 1 125 ? 7.266 1.391 -18.611 1.00 89.62 125 TYR A CA 1
ATOM 958 C C . TYR A 1 125 ? 6.108 0.538 -18.135 1.00 89.62 125 TYR A C 1
ATOM 960 O O . TYR A 1 125 ? 5.633 0.719 -17.020 1.00 89.62 125 TYR A O 1
ATOM 968 N N . ARG A 1 126 ? 5.666 -0.415 -18.958 1.00 91.81 126 ARG A N 1
ATOM 969 C CA . ARG A 1 126 ? 4.574 -1.326 -18.611 1.00 91.81 126 ARG A CA 1
ATOM 970 C C . ARG A 1 126 ? 5.056 -2.768 -18.601 1.00 91.81 126 ARG A C 1
ATOM 972 O O . ARG A 1 126 ? 5.613 -3.238 -19.595 1.00 91.81 126 ARG A O 1
ATOM 979 N N . SER A 1 127 ? 4.798 -3.480 -17.510 1.00 88.19 127 SER A N 1
ATOM 980 C CA . SER A 1 127 ? 5.070 -4.914 -17.417 1.00 88.19 127 SER A CA 1
ATOM 981 C C . SER A 1 127 ? 4.218 -5.702 -18.418 1.00 88.19 127 SER A C 1
ATOM 983 O O . SER A 1 127 ? 3.142 -5.275 -18.864 1.00 88.19 127 SER A O 1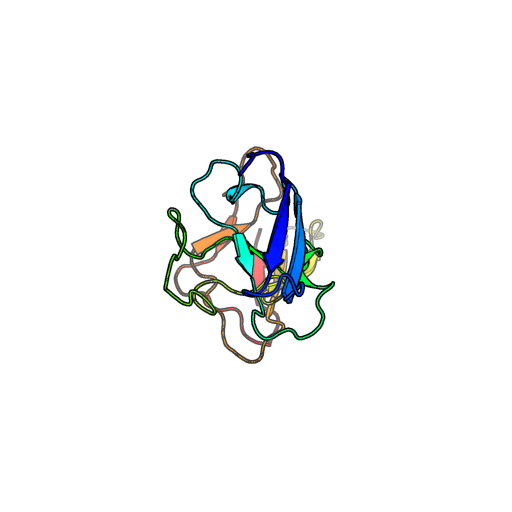
ATOM 985 N N . ARG A 1 128 ? 4.697 -6.887 -18.796 1.00 85.88 128 ARG A N 1
ATOM 986 C CA . ARG A 1 128 ? 4.004 -7.709 -19.794 1.00 85.88 128 ARG A CA 1
ATOM 987 C C . ARG A 1 128 ? 2.704 -8.256 -19.217 1.00 85.88 128 ARG A C 1
ATOM 989 O O . ARG A 1 128 ? 2.636 -8.632 -18.053 1.00 85.88 128 ARG A O 1
ATOM 996 N N . SER A 1 129 ? 1.669 -8.349 -20.049 1.00 86.31 129 SER A N 1
ATOM 997 C CA . SER A 1 129 ? 0.419 -8.996 -19.640 1.00 86.31 129 SER A CA 1
ATOM 998 C C . SER A 1 129 ? 0.689 -10.442 -19.202 1.00 86.31 129 SER A C 1
ATOM 1000 O O . SER A 1 129 ? 1.373 -11.180 -19.912 1.00 86.31 129 SER A O 1
ATOM 1002 N N . GLY A 1 130 ? 0.177 -10.821 -18.027 1.00 81.81 130 GLY A N 1
ATOM 1003 C CA . GLY A 1 130 ? 0.376 -12.141 -17.426 1.00 81.81 130 GLY A CA 1
ATOM 1004 C C . GLY A 1 130 ? 1.733 -12.362 -16.742 1.00 81.81 130 GLY A C 1
ATOM 1005 O O . GLY A 1 130 ? 2.006 -13.492 -16.342 1.00 81.81 130 GLY A O 1
ATOM 1006 N N . GLN A 1 131 ? 2.582 -11.333 -16.616 1.00 85.75 131 GLN A N 1
ATOM 1007 C CA . GLN A 1 131 ? 3.821 -11.410 -15.835 1.00 85.75 131 GLN A CA 1
ATOM 1008 C C . GLN A 1 131 ? 3.517 -11.556 -14.339 1.00 85.75 131 GLN A C 1
ATOM 1010 O O . GLN A 1 131 ? 2.616 -10.900 -13.815 1.00 85.75 131 GLN A O 1
ATOM 1015 N N . ARG A 1 132 ? 4.284 -12.398 -13.642 1.00 84.75 132 ARG A N 1
ATOM 1016 C CA . ARG A 1 132 ? 4.093 -12.676 -12.218 1.00 84.75 132 ARG A CA 1
ATOM 1017 C C . ARG A 1 132 ? 5.396 -12.518 -11.459 1.00 84.75 132 ARG A C 1
ATOM 1019 O O . ARG A 1 132 ? 6.365 -13.159 -11.817 1.00 84.75 132 ARG A O 1
ATOM 1026 N N . ALA A 1 133 ? 5.386 -11.746 -10.380 1.00 84.25 133 ALA A N 1
ATOM 1027 C CA . ALA A 1 133 ? 6.514 -11.689 -9.467 1.00 84.25 133 ALA A CA 1
ATOM 1028 C C . ALA A 1 133 ? 6.495 -12.929 -8.561 1.00 84.25 133 ALA A C 1
ATOM 1030 O O . ALA A 1 133 ? 5.598 -13.089 -7.724 1.00 84.25 133 ALA A O 1
ATOM 1031 N N . ASP A 1 134 ? 7.497 -13.789 -8.710 1.00 77.94 134 ASP A N 1
ATOM 1032 C CA . ASP A 1 134 ? 7.750 -14.931 -7.832 1.00 77.94 134 ASP A CA 1
ATOM 1033 C C . ASP A 1 134 ? 8.867 -14.602 -6.822 1.00 77.94 134 ASP A C 1
ATOM 1035 O O . ASP A 1 134 ? 9.473 -13.533 -6.853 1.00 77.94 134 ASP A O 1
ATOM 1039 N N . LYS A 1 135 ? 9.145 -15.511 -5.879 1.00 59.75 135 LYS A N 1
ATOM 1040 C CA . LYS A 1 135 ? 10.167 -15.298 -4.833 1.00 59.75 135 LYS A CA 1
ATOM 1041 C C . LYS A 1 135 ? 11.581 -15.054 -5.369 1.00 59.75 135 LYS A C 1
ATOM 1043 O O . LYS A 1 135 ? 12.413 -14.483 -4.664 1.00 59.75 135 LYS A O 1
ATOM 1048 N N . SER A 1 136 ? 11.880 -15.569 -6.559 1.00 50.97 136 SER A N 1
ATOM 1049 C CA . SER A 1 136 ? 13.150 -15.326 -7.238 1.00 50.97 136 SER A CA 1
ATOM 1050 C C . SER A 1 136 ? 13.126 -13.954 -7.906 1.00 50.97 136 SER A C 1
ATOM 1052 O O . SER A 1 136 ? 12.094 -13.602 -8.474 1.00 50.97 136 SER A O 1
ATOM 1054 N N . PRO A 1 137 ? 14.237 -13.207 -7.893 1.00 58.91 137 PRO A N 1
ATOM 1055 C CA . PRO A 1 137 ? 14.250 -11.874 -8.473 1.00 58.91 137 PRO A CA 1
ATOM 1056 C C . PRO A 1 137 ? 13.911 -11.880 -9.972 1.00 58.91 137 PRO A C 1
ATOM 1058 O O . PRO A 1 137 ? 14.419 -12.721 -10.720 1.00 58.91 137 PRO A O 1
ATOM 1061 N N . GLU A 1 138 ? 13.042 -10.961 -10.403 1.00 61.12 138 GLU A N 1
ATOM 1062 C CA . GLU A 1 138 ? 12.672 -10.782 -11.812 1.00 61.12 138 GLU A CA 1
ATOM 1063 C C . GLU A 1 138 ? 13.276 -9.494 -12.381 1.00 61.12 138 GLU A C 1
ATOM 1065 O O . GLU A 1 138 ? 13.035 -8.403 -11.861 1.00 61.12 138 GLU A O 1
ATOM 1070 N N . GLN A 1 139 ? 14.002 -9.605 -13.497 1.00 58.94 139 GLN A N 1
ATOM 1071 C CA . GLN A 1 139 ? 14.550 -8.455 -14.220 1.00 58.94 139 GLN A CA 1
ATOM 1072 C C . GLN A 1 139 ? 13.525 -7.874 -15.200 1.00 58.94 139 GLN A C 1
ATOM 1074 O O . GLN A 1 139 ? 12.961 -8.590 -16.031 1.00 58.94 139 GLN A O 1
ATOM 1079 N N . THR A 1 140 ? 13.336 -6.555 -15.148 1.00 59.44 140 THR A N 1
ATOM 1080 C CA . THR A 1 140 ? 12.540 -5.794 -16.117 1.00 59.44 140 THR A CA 1
ATOM 1081 C C . THR A 1 140 ? 13.436 -4.787 -16.834 1.00 59.44 140 THR A C 1
ATOM 1083 O O . THR A 1 140 ? 14.009 -3.899 -16.205 1.00 59.44 140 THR A O 1
ATOM 1086 N N . ASN A 1 141 ? 13.551 -4.916 -18.158 1.00 65.75 141 ASN A N 1
ATOM 1087 C CA . ASN A 1 141 ? 14.316 -3.975 -18.981 1.00 65.75 141 ASN A CA 1
ATOM 1088 C C . ASN A 1 141 ? 13.597 -2.622 -19.061 1.00 65.75 141 ASN A C 1
ATOM 1090 O O . ASN A 1 141 ? 12.380 -2.595 -19.275 1.00 65.75 141 ASN A O 1
ATOM 1094 N N . CYS A 1 142 ? 14.360 -1.537 -18.931 1.00 57.34 142 CYS A N 1
ATOM 1095 C CA . CYS A 1 142 ? 13.897 -0.148 -18.972 1.00 57.34 142 CYS A CA 1
ATOM 1096 C C . CYS A 1 142 ? 14.669 0.666 -20.028 1.00 57.34 142 CYS A C 1
ATOM 1098 O O . CYS A 1 142 ? 15.739 0.202 -20.475 1.00 57.34 142 CYS A O 1
#

Foldseek 3Di:
DDLAKDWDWDADPVGHTPAIEIDGHPLPPCCNPQQWPKDFQCPPDPPRHCRNDSLRIDTALDSNYDPPDDRPPVDDRVPQKDFDDWAPDDPDPDFTKIKIAGPDQDKAQQAQPADDPDPVCRRPDGHHHRDIHHRDIDIDTD

Secondary structure (DSSP, 8-state):
--TT--EEEEE-TTS-EEEEEE--TTSSGGGSSSSPPEEES-TT---TTGGG-GGGEEE-SSTT--TTS--BTTBPPTTSEEEEEEE---SSSPPPEEEEEE-SSS-EE-TT-EE-S-TT-TTSEEPPTT-EE-SS-EEEE-

Organism: NCBI:txid412755